Protein AF-A0A327K4L9-F1 (afdb_monomer)

Foldseek 3Di:
DVVVVVVVVVVVVVVVCVVLDQDPVLVVQLVVLVVQLVVLVVVLQVQFDKDKDADDPVQAPQKDKQNHGDHGIDIDGCSAWIWIGRHPPDIDIDHTDDDPSVVSNVVSVVSNQVSCVVSVVPVVSVVPD

Organism: NCBI:txid29409

Sequence (129 aa):
ARARDLRENIARIRQLITTQAVPADAVKAIETAMQALDAARGRAEAKAPRVRVSLGPAGAGRVTCAGEPVEGTRDLAALTPLAIAVGDLATIEITPAASEDAGAIEAAREKLAEALRKAGVGSLAEAHE

pLDDT: mean 79.54, std 12.78, range [39.09, 94.06]

Secondary structure (DSSP, 8-state):
-HHHHHHHHHHHHHHHHHHHS--HHHHHHHHHHHHHHHHHHHHHHHHSPEEEE---GGGTTTEEETTEEP-S-EEEE-SS-EEEEETTTEEEEE-PPP-HHHHHHHHHHHHHHHHHHHTT-HHHHGGG-

Nearest PDB structures (foldseek):
  6w2d-assembly1_v  TM=2.623E-01  e=8.784E+00  Human herpesvirus 4 strain B95-8
  7uy5-assembly1_E  TM=2.333E-01  e=9.347E+00  Tetrahymena thermophila

Radius of gyration: 24.33 Å; Cα contacts (8 Å, |Δi|>4): 136; chains: 1; bounding box: 70×24×51 Å

Structure (mmCIF, N/CA/C/O backbone):
data_AF-A0A327K4L9-F1
#
_entry.id   AF-A0A327K4L9-F1
#
loop_
_atom_site.group_PDB
_atom_site.id
_atom_site.type_symbol
_atom_site.label_atom_id
_atom_site.label_alt_id
_atom_site.label_comp_id
_atom_site.label_asym_id
_atom_site.label_entity_id
_atom_site.label_seq_id
_atom_site.pdbx_PDB_ins_code
_atom_site.Cartn_x
_atom_site.Cartn_y
_atom_site.Cartn_z
_atom_site.occupancy
_atom_site.B_iso_or_equiv
_atom_site.auth_seq_id
_atom_site.auth_comp_id
_atom_site.auth_asym_id
_atom_site.auth_atom_id
_atom_site.pdbx_PDB_model_num
ATOM 1 N N . ALA A 1 1 ? -55.178 7.726 19.755 1.00 61.69 1 ALA A N 1
ATOM 2 C CA . ALA A 1 1 ? -54.426 6.851 18.831 1.00 61.69 1 ALA A CA 1
ATOM 3 C C . ALA A 1 1 ? -53.161 7.550 18.318 1.00 61.69 1 ALA A C 1
ATOM 5 O O . ALA A 1 1 ? -52.117 7.329 18.911 1.00 61.69 1 ALA A O 1
ATOM 6 N N . ARG A 1 2 ? -53.256 8.523 17.393 1.00 61.47 2 ARG A N 1
ATOM 7 C CA . ARG A 1 2 ? -52.104 9.208 16.748 1.00 61.47 2 ARG A CA 1
ATOM 8 C C . ARG A 1 2 ? -50.965 9.703 17.657 1.00 61.47 2 ARG A C 1
ATOM 10 O O . ARG A 1 2 ? -49.805 9.578 17.290 1.00 61.47 2 ARG A O 1
ATOM 17 N N . ALA A 1 3 ? -51.262 10.263 18.832 1.00 62.06 3 ALA A N 1
ATOM 18 C CA . ALA A 1 3 ? -50.227 10.775 19.744 1.00 62.06 3 ALA A CA 1
ATOM 19 C C . ALA A 1 3 ? -49.376 9.668 20.402 1.00 62.06 3 ALA A C 1
ATOM 21 O O . ALA A 1 3 ? -48.251 9.925 20.824 1.00 62.06 3 ALA A O 1
ATOM 22 N N . ARG A 1 4 ? -49.910 8.444 20.502 1.00 74.12 4 ARG A N 1
ATOM 23 C CA . ARG A 1 4 ? -49.188 7.271 21.011 1.00 74.12 4 ARG A CA 1
ATOM 24 C C . ARG A 1 4 ? -48.293 6.687 19.916 1.00 74.12 4 ARG A C 1
ATOM 26 O O . ARG A 1 4 ? -47.110 6.493 20.166 1.00 74.12 4 ARG A O 1
ATOM 33 N N . ASP A 1 5 ? -48.822 6.581 18.698 1.00 72.31 5 ASP A N 1
ATOM 34 C CA . ASP A 1 5 ? -48.082 6.112 17.517 1.00 72.31 5 ASP A CA 1
ATOM 35 C C . ASP A 1 5 ? -46.892 7.027 17.182 1.00 72.31 5 ASP A C 1
ATOM 37 O O . ASP A 1 5 ? -45.794 6.564 16.884 1.00 72.31 5 ASP A O 1
ATOM 41 N N . LEU A 1 6 ? -47.066 8.349 17.305 1.00 69.12 6 LEU A N 1
ATOM 42 C CA . LEU A 1 6 ? -45.980 9.322 17.130 1.00 69.12 6 LEU A CA 1
ATOM 43 C C . LEU A 1 6 ? -44.858 9.145 18.162 1.00 69.12 6 LEU A C 1
ATOM 45 O O . LEU A 1 6 ? -43.686 9.260 17.813 1.00 69.12 6 LEU A O 1
ATOM 49 N N . ARG A 1 7 ? -45.192 8.844 19.423 1.00 75.25 7 ARG A N 1
ATOM 50 C CA . ARG A 1 7 ? -44.188 8.604 20.472 1.00 75.25 7 ARG A CA 1
ATOM 51 C C . ARG A 1 7 ? -43.426 7.301 20.243 1.00 75.25 7 ARG A C 1
ATOM 53 O O . ARG A 1 7 ? -42.211 7.293 20.421 1.00 75.25 7 ARG A O 1
ATOM 60 N N . GLU A 1 8 ? -44.104 6.240 19.810 1.00 80.94 8 GLU A N 1
ATOM 61 C CA . GLU A 1 8 ? -43.448 4.979 19.438 1.00 80.94 8 GLU A CA 1
ATOM 62 C C . GLU A 1 8 ? -42.530 5.143 18.225 1.00 80.94 8 GLU A C 1
ATOM 64 O O . GLU A 1 8 ? -41.403 4.651 18.242 1.00 80.94 8 GLU A O 1
ATOM 69 N N . ASN A 1 9 ? -42.953 5.898 17.209 1.00 72.12 9 ASN A N 1
ATOM 70 C CA . ASN A 1 9 ? -42.117 6.177 16.043 1.00 72.12 9 ASN A CA 1
ATOM 71 C C . ASN A 1 9 ? -40.883 7.016 16.402 1.00 72.12 9 ASN A C 1
ATOM 73 O O . ASN A 1 9 ? -39.788 6.710 15.940 1.00 72.12 9 ASN A O 1
ATOM 77 N N . ILE A 1 10 ? -41.016 8.022 17.275 1.00 75.56 10 ILE A N 1
ATOM 78 C CA . ILE A 1 10 ? -39.871 8.808 17.768 1.00 75.56 10 ILE A CA 1
ATOM 79 C C . ILE A 1 10 ? -38.907 7.931 18.577 1.00 75.56 10 ILE A C 1
ATOM 81 O O . ILE A 1 10 ? -37.694 8.051 18.411 1.00 75.56 10 ILE A O 1
ATOM 85 N N . ALA A 1 11 ? -39.419 7.038 19.429 1.00 72.81 11 ALA A N 1
ATOM 86 C CA . ALA A 1 11 ? -38.587 6.100 20.181 1.00 72.81 11 ALA A CA 1
ATOM 87 C C . ALA A 1 11 ? -37.829 5.147 19.243 1.00 72.81 11 ALA A C 1
ATOM 89 O O . ALA A 1 11 ? -36.625 4.955 19.404 1.00 72.81 11 ALA A O 1
ATOM 90 N N . ARG A 1 12 ? -38.505 4.631 18.208 1.00 68.12 12 ARG A N 1
ATOM 91 C CA . ARG A 1 12 ? -37.910 3.749 17.197 1.00 68.12 12 ARG A CA 1
ATOM 92 C C . ARG A 1 12 ? -36.839 4.465 16.369 1.00 68.12 12 ARG A C 1
ATOM 94 O O . ARG A 1 12 ? -35.760 3.917 16.185 1.00 68.12 12 ARG A O 1
ATOM 101 N N . ILE A 1 13 ? -37.092 5.703 15.935 1.00 68.56 13 ILE A N 1
ATOM 102 C CA . ILE A 1 13 ? -36.110 6.533 15.216 1.00 68.56 13 ILE A CA 1
ATOM 103 C C . ILE A 1 13 ? -34.902 6.838 16.104 1.00 68.56 13 ILE A C 1
ATOM 105 O O . ILE A 1 13 ? -33.772 6.700 15.652 1.00 68.56 13 ILE A O 1
ATOM 109 N N . ARG A 1 14 ? -35.108 7.196 17.379 1.00 63.81 14 ARG A N 1
ATOM 110 C CA . ARG A 1 14 ? -33.998 7.402 18.322 1.00 63.81 14 ARG A CA 1
ATOM 111 C C . ARG A 1 14 ? -33.163 6.140 18.485 1.00 63.81 14 ARG A C 1
ATOM 113 O O . ARG A 1 14 ? -31.948 6.226 18.407 1.00 63.81 14 ARG A O 1
ATOM 120 N N . GLN A 1 15 ? -33.800 4.982 18.633 1.00 63.75 15 GLN A N 1
ATOM 121 C CA . GLN A 1 15 ? -33.104 3.706 18.766 1.00 63.75 15 GLN A CA 1
ATOM 122 C C . GLN A 1 15 ? -32.325 3.323 17.498 1.00 63.75 15 GLN A C 1
ATOM 124 O O . GLN A 1 15 ? -31.211 2.814 17.609 1.00 63.75 15 GLN A O 1
ATOM 129 N N . LEU A 1 16 ? -32.857 3.629 16.310 1.00 58.22 16 LEU A N 1
ATOM 130 C CA . LEU A 1 16 ? -32.155 3.474 15.029 1.00 58.22 16 LEU A CA 1
ATOM 131 C C . LEU A 1 16 ? -30.950 4.419 14.912 1.00 58.22 16 LEU A C 1
ATOM 133 O O . LEU A 1 16 ? -29.874 3.991 14.513 1.00 58.22 16 LEU A O 1
ATOM 137 N N . ILE A 1 17 ? -31.088 5.680 15.329 1.00 59.97 17 ILE A N 1
ATOM 138 C CA . ILE A 1 17 ? -29.975 6.642 15.350 1.00 59.97 17 ILE A CA 1
ATOM 139 C C . ILE A 1 17 ? -28.889 6.185 16.329 1.00 59.97 17 ILE A C 1
ATOM 141 O O . ILE A 1 17 ? -27.714 6.225 15.992 1.00 59.97 17 ILE A O 1
ATOM 145 N N . THR A 1 18 ? -29.253 5.702 17.520 1.00 60.56 18 THR A N 1
ATOM 146 C CA . THR A 1 18 ? -28.283 5.192 18.505 1.00 60.56 18 THR A CA 1
ATOM 147 C C . THR A 1 18 ? -27.575 3.921 18.030 1.00 60.56 18 THR A C 1
ATOM 149 O O . THR A 1 18 ? -26.428 3.703 18.398 1.00 60.56 18 THR A O 1
ATOM 152 N N . THR A 1 19 ? -28.229 3.089 17.213 1.00 60.88 19 THR A N 1
ATOM 153 C CA . THR A 1 19 ? -27.617 1.875 16.641 1.00 60.88 19 THR A CA 1
ATOM 154 C C . THR A 1 19 ? -26.784 2.146 15.388 1.00 60.88 19 THR A C 1
ATOM 156 O O . THR A 1 19 ? -25.885 1.364 15.099 1.00 60.88 19 THR A O 1
ATOM 159 N N . GLN A 1 20 ? -27.038 3.242 14.665 1.00 60.31 20 GLN A N 1
ATOM 160 C CA . GLN A 1 20 ? -26.253 3.654 13.492 1.00 60.31 20 GLN A CA 1
ATOM 161 C C . GLN A 1 20 ? -25.139 4.660 13.810 1.00 60.31 20 GLN A C 1
ATOM 163 O O . GLN A 1 20 ? -24.209 4.811 13.020 1.00 60.31 20 GLN A O 1
ATOM 168 N N . 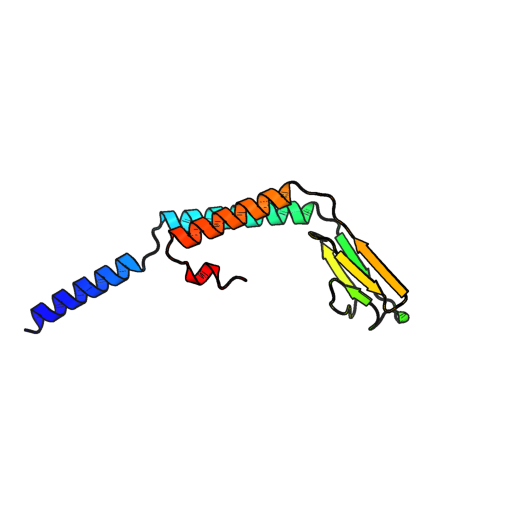ALA A 1 21 ? -25.216 5.369 14.938 1.00 66.12 21 ALA A N 1
ATOM 169 C CA . ALA A 1 21 ? -24.183 6.308 15.344 1.00 66.12 21 ALA A CA 1
ATOM 170 C C . ALA A 1 21 ? -22.917 5.543 15.746 1.00 66.12 21 ALA A C 1
ATOM 172 O O . ALA A 1 21 ? -22.863 4.921 16.808 1.00 66.12 21 ALA A O 1
ATOM 173 N N . VAL A 1 22 ? -21.886 5.613 14.902 1.00 65.19 22 VAL A N 1
ATOM 174 C CA . VAL A 1 22 ? -20.549 5.129 15.253 1.00 65.19 22 VAL A CA 1
ATOM 175 C C . VAL A 1 22 ? -20.058 5.932 16.468 1.00 65.19 22 VAL A C 1
ATOM 177 O O . VAL A 1 22 ? -20.039 7.165 16.407 1.00 65.19 22 VAL A O 1
ATOM 180 N N . PRO A 1 23 ? -19.677 5.281 17.583 1.00 74.88 23 PRO A N 1
ATOM 181 C CA . PRO A 1 23 ? -19.177 5.981 18.761 1.00 74.88 23 PRO A CA 1
ATOM 182 C C . PRO A 1 23 ? -17.961 6.855 18.425 1.00 74.88 23 PRO A C 1
ATOM 184 O O . PRO A 1 23 ? -17.093 6.435 17.661 1.00 74.88 23 PRO A O 1
ATOM 187 N N . ALA A 1 24 ? -17.850 8.040 19.032 1.00 76.12 24 ALA A N 1
ATOM 188 C CA . ALA A 1 24 ? -16.729 8.957 18.785 1.00 76.12 24 ALA A CA 1
ATOM 189 C C . ALA A 1 24 ? -15.356 8.303 19.050 1.00 76.12 24 ALA A C 1
ATOM 191 O O . ALA A 1 24 ? -14.406 8.516 18.299 1.00 76.12 24 ALA A O 1
ATOM 192 N N . ASP A 1 25 ? -15.273 7.437 20.063 1.00 77.81 25 ASP A N 1
ATOM 193 C CA . ASP A 1 25 ? -14.061 6.671 20.370 1.00 77.81 25 ASP A CA 1
ATOM 194 C C . ASP A 1 25 ? -13.704 5.667 19.264 1.00 77.81 25 ASP A C 1
ATOM 196 O O . ASP A 1 25 ? -12.526 5.430 18.997 1.00 77.81 25 ASP A O 1
ATOM 200 N N . ALA A 1 26 ? -14.708 5.108 18.581 1.00 75.25 26 ALA A N 1
ATOM 201 C CA . ALA A 1 26 ? -14.504 4.200 17.459 1.00 75.25 26 ALA A CA 1
ATOM 202 C C . ALA A 1 26 ? -14.009 4.951 16.214 1.00 75.25 26 ALA A C 1
ATOM 204 O O . ALA A 1 26 ? -13.075 4.488 15.563 1.00 75.25 26 ALA A O 1
ATOM 205 N N . VAL A 1 27 ? -14.553 6.143 15.933 1.00 76.81 27 VAL A N 1
ATOM 206 C CA . VAL A 1 27 ? -14.046 7.025 14.863 1.00 76.81 27 VAL A CA 1
ATOM 207 C C . VAL A 1 27 ? -12.582 7.385 15.116 1.00 76.81 27 VAL A C 1
ATOM 209 O O . VAL A 1 27 ? -11.735 7.176 14.252 1.00 76.81 27 VAL A O 1
ATOM 212 N N . LYS A 1 28 ? -12.253 7.823 16.336 1.00 81.19 28 LYS A N 1
ATOM 213 C CA . LYS A 1 28 ? -10.878 8.173 16.717 1.00 81.19 28 LYS A CA 1
ATOM 214 C C . LYS A 1 28 ? -9.915 6.987 16.597 1.00 81.19 28 LYS A C 1
ATOM 216 O O . LYS A 1 28 ? -8.765 7.160 16.189 1.00 81.19 28 LYS A O 1
ATOM 221 N N . ALA A 1 29 ? -10.363 5.781 16.951 1.00 80.12 29 ALA A N 1
ATOM 222 C CA . ALA A 1 29 ? -9.569 4.563 16.805 1.00 80.12 29 ALA A CA 1
ATOM 223 C C . ALA A 1 29 ? -9.292 4.227 15.330 1.00 80.12 29 ALA A C 1
ATOM 225 O O . ALA A 1 29 ? -8.158 3.886 14.994 1.00 80.12 29 ALA A O 1
ATOM 226 N N . ILE A 1 30 ? -10.294 4.374 14.454 1.00 79.75 30 ILE A N 1
ATOM 227 C CA . ILE A 1 30 ? -10.149 4.191 13.003 1.00 79.75 30 ILE A CA 1
ATOM 228 C C . ILE A 1 30 ? -9.157 5.211 12.435 1.00 79.75 30 ILE A C 1
ATOM 230 O O . ILE A 1 30 ? -8.197 4.815 11.780 1.00 79.75 30 ILE A O 1
ATOM 234 N N . GLU A 1 31 ? -9.325 6.500 12.737 1.00 83.94 31 GLU A N 1
ATOM 235 C CA . GLU A 1 31 ? -8.422 7.562 12.268 1.00 83.94 31 GLU A CA 1
ATOM 236 C C . GLU A 1 31 ? -6.976 7.321 12.715 1.00 83.94 31 GLU A C 1
ATOM 238 O O . GLU A 1 31 ? -6.044 7.427 11.918 1.00 83.94 31 GLU A O 1
ATOM 243 N N . THR A 1 32 ? -6.781 6.932 13.977 1.00 85.88 32 THR A N 1
ATOM 244 C CA . THR A 1 32 ? -5.449 6.616 14.514 1.00 85.88 32 THR A CA 1
ATOM 245 C C . THR A 1 32 ? -4.828 5.417 13.790 1.00 85.88 32 THR A C 1
ATOM 247 O O . THR A 1 32 ? -3.640 5.435 13.466 1.00 85.88 32 THR A O 1
ATOM 250 N N . ALA A 1 33 ? -5.618 4.374 13.511 1.00 81.50 33 ALA A N 1
ATOM 251 C CA . ALA A 1 33 ? -5.151 3.201 12.779 1.00 81.50 33 ALA A CA 1
ATOM 252 C C . ALA A 1 33 ? -4.811 3.532 11.314 1.00 81.50 33 ALA A C 1
ATOM 254 O O . ALA A 1 33 ? -3.787 3.067 10.814 1.00 81.50 33 ALA A O 1
ATOM 255 N N . MET A 1 34 ? -5.604 4.385 10.656 1.00 83.56 34 MET A N 1
ATOM 256 C CA . MET A 1 34 ? -5.315 4.884 9.306 1.00 83.56 34 MET A CA 1
ATOM 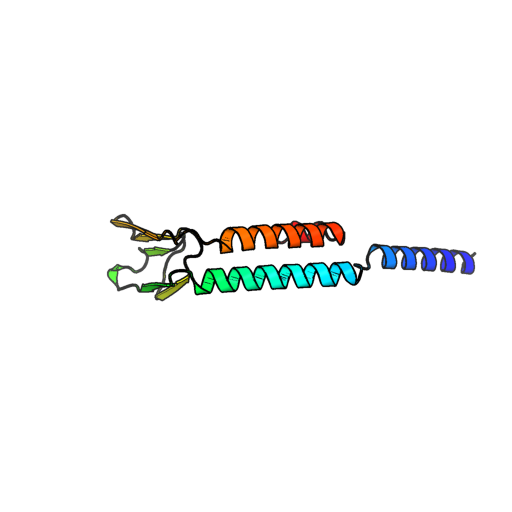257 C C . MET A 1 34 ? -4.014 5.688 9.272 1.00 83.56 34 MET A C 1
ATOM 259 O O . MET A 1 34 ? -3.135 5.390 8.470 1.00 83.56 34 MET A O 1
ATOM 263 N N . GLN A 1 35 ? -3.830 6.633 10.198 1.00 87.19 35 GLN A N 1
ATOM 264 C CA . GLN A 1 35 ? -2.594 7.419 10.287 1.00 87.19 35 GLN A CA 1
ATOM 265 C C . GLN A 1 35 ? -1.362 6.535 10.519 1.00 87.19 35 GLN A C 1
ATOM 267 O O . GLN A 1 35 ? -0.304 6.769 9.933 1.00 87.19 35 GLN A O 1
ATOM 272 N N . ALA A 1 36 ? -1.486 5.501 11.356 1.00 85.81 36 ALA A N 1
ATOM 273 C CA . ALA A 1 36 ? -0.407 4.547 11.587 1.00 85.81 36 ALA A CA 1
ATOM 274 C C . ALA A 1 36 ? -0.073 3.736 10.323 1.00 85.81 36 ALA A C 1
ATOM 276 O O . ALA A 1 36 ? 1.109 3.532 10.027 1.00 85.81 36 ALA A O 1
ATOM 277 N N . LEU A 1 37 ? -1.094 3.307 9.572 1.00 83.38 37 LEU A N 1
ATOM 278 C CA . LEU A 1 37 ? -0.933 2.603 8.301 1.00 83.38 37 LEU A CA 1
ATOM 279 C C . LEU A 1 37 ? -0.251 3.491 7.253 1.00 83.38 37 LEU A C 1
ATOM 281 O O . LEU A 1 37 ? 0.712 3.056 6.622 1.00 83.38 37 LEU A O 1
ATOM 285 N N . ASP A 1 38 ? -0.691 4.739 7.115 1.00 84.62 38 ASP A N 1
ATOM 286 C CA . ASP A 1 38 ? -0.115 5.702 6.175 1.00 84.62 38 ASP A CA 1
ATOM 287 C C . ASP A 1 38 ? 1.338 6.024 6.523 1.00 84.62 38 ASP A C 1
ATOM 289 O O . ASP A 1 38 ? 2.210 6.010 5.654 1.00 84.62 38 ASP A O 1
ATOM 293 N N . ALA A 1 39 ? 1.640 6.225 7.808 1.00 86.62 39 ALA A N 1
ATOM 294 C CA . ALA A 1 39 ? 3.006 6.449 8.261 1.00 86.62 39 ALA A CA 1
ATOM 295 C C . ALA A 1 39 ? 3.911 5.237 7.982 1.00 86.62 39 ALA A C 1
ATOM 297 O O . ALA A 1 39 ? 5.066 5.409 7.589 1.00 86.62 39 ALA A O 1
ATOM 298 N N . ALA A 1 40 ? 3.413 4.011 8.182 1.00 86.25 40 ALA A N 1
ATOM 299 C CA . ALA A 1 40 ? 4.165 2.793 7.884 1.00 86.25 40 ALA A CA 1
ATOM 300 C C . ALA A 1 40 ? 4.410 2.627 6.376 1.00 86.25 40 ALA A C 1
ATOM 302 O O . ALA A 1 40 ? 5.540 2.353 5.968 1.00 86.25 40 ALA A O 1
ATOM 303 N N . ARG A 1 41 ? 3.394 2.891 5.546 1.00 86.06 41 ARG A N 1
ATOM 304 C CA . ARG A 1 41 ? 3.517 2.899 4.081 1.00 86.06 41 ARG A CA 1
ATOM 305 C C . ARG A 1 41 ? 4.513 3.948 3.597 1.00 86.06 41 ARG A C 1
ATOM 307 O O . ARG A 1 41 ? 5.390 3.617 2.808 1.00 86.06 41 ARG A O 1
ATOM 314 N N . GLY A 1 42 ? 4.443 5.172 4.119 1.00 85.06 42 GLY A N 1
ATOM 315 C CA . GLY A 1 42 ? 5.364 6.247 3.752 1.00 85.06 42 GLY A CA 1
ATOM 316 C C . GLY A 1 42 ? 6.822 5.918 4.082 1.00 85.06 42 GLY A C 1
ATOM 317 O O . GLY A 1 42 ? 7.711 6.161 3.268 1.00 85.06 42 GLY A O 1
ATOM 318 N N . ARG A 1 43 ? 7.089 5.297 5.241 1.00 86.81 43 ARG A N 1
ATOM 319 C CA . ARG A 1 43 ? 8.443 4.824 5.583 1.00 86.81 43 ARG A CA 1
ATOM 320 C C . ARG A 1 43 ? 8.916 3.701 4.667 1.00 86.81 43 ARG A C 1
ATOM 322 O O . ARG A 1 43 ? 10.066 3.738 4.232 1.00 86.81 43 ARG A O 1
ATOM 329 N N . ALA A 1 44 ? 8.048 2.735 4.367 1.00 85.69 44 ALA A N 1
ATOM 330 C CA . ALA A 1 44 ? 8.375 1.655 3.444 1.00 85.69 44 ALA A CA 1
ATOM 331 C C . ALA A 1 44 ? 8.700 2.205 2.046 1.00 85.69 44 ALA A C 1
ATOM 333 O O . ALA A 1 44 ? 9.708 1.824 1.458 1.00 85.69 44 ALA A O 1
ATOM 334 N N . GLU A 1 45 ? 7.917 3.165 1.549 1.00 85.31 45 GLU A N 1
ATOM 335 C CA . GLU A 1 45 ? 8.135 3.779 0.236 1.00 85.31 45 GLU A CA 1
ATOM 336 C C . GLU A 1 45 ? 9.408 4.629 0.183 1.00 85.31 45 GLU A C 1
ATOM 338 O O . GLU A 1 45 ? 10.119 4.614 -0.821 1.00 85.31 45 GLU A O 1
ATOM 343 N N . ALA A 1 46 ? 9.743 5.333 1.266 1.00 85.88 46 ALA A N 1
ATOM 344 C CA . ALA A 1 46 ? 10.977 6.110 1.353 1.00 85.88 46 ALA A CA 1
ATOM 345 C C . ALA A 1 46 ? 12.242 5.232 1.320 1.00 85.88 46 ALA A C 1
ATOM 347 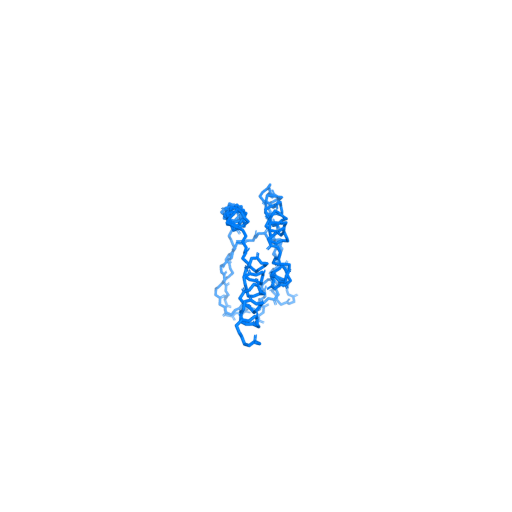O O . ALA A 1 46 ? 13.284 5.678 0.842 1.00 85.88 46 ALA A O 1
ATOM 348 N N . LYS A 1 47 ? 12.159 3.996 1.826 1.00 86.56 47 LYS A N 1
ATOM 349 C CA . LYS A 1 47 ? 13.270 3.030 1.840 1.00 86.56 47 LYS A CA 1
ATOM 350 C C . LYS A 1 47 ? 13.302 2.127 0.606 1.00 86.56 47 LYS A C 1
ATOM 352 O O . LYS A 1 47 ? 14.316 1.475 0.361 1.00 86.56 47 LYS A O 1
ATOM 357 N N . ALA A 1 48 ? 12.205 2.052 -0.143 1.00 87.19 48 ALA A N 1
ATOM 358 C CA . ALA A 1 48 ? 12.098 1.178 -1.298 1.00 87.19 48 ALA A CA 1
ATOM 359 C C . ALA A 1 48 ? 12.979 1.663 -2.461 1.00 87.19 48 ALA A C 1
ATOM 361 O O . ALA A 1 48 ? 13.082 2.870 -2.711 1.00 87.19 48 ALA A O 1
ATOM 362 N N . PRO A 1 49 ? 13.592 0.738 -3.220 1.00 88.00 49 PRO A N 1
ATOM 363 C CA . PRO A 1 49 ? 14.345 1.105 -4.405 1.00 88.00 49 PRO A CA 1
ATOM 364 C C . PRO A 1 49 ? 13.413 1.741 -5.441 1.00 88.00 49 PRO A C 1
ATOM 366 O O . PRO A 1 49 ? 12.339 1.218 -5.759 1.00 88.00 49 PRO A O 1
ATOM 369 N N . ARG A 1 50 ? 13.844 2.886 -5.975 1.00 91.00 50 ARG A N 1
ATOM 370 C CA . ARG A 1 50 ? 13.161 3.573 -7.072 1.00 91.00 50 ARG A CA 1
ATOM 371 C C . ARG A 1 50 ? 13.616 2.971 -8.393 1.00 91.00 50 ARG A C 1
ATOM 373 O O . ARG A 1 50 ? 14.809 2.919 -8.682 1.00 91.00 50 ARG A O 1
ATOM 380 N N . VAL A 1 51 ? 12.650 2.532 -9.187 1.00 91.00 51 VAL A N 1
ATOM 381 C CA . VAL A 1 51 ? 12.867 1.891 -10.479 1.00 91.00 51 VAL A CA 1
ATOM 382 C C . VAL A 1 51 ? 12.280 2.787 -11.556 1.00 91.00 51 VAL A C 1
ATOM 384 O O . VAL A 1 51 ? 11.097 3.125 -11.515 1.00 91.00 51 VAL A O 1
ATOM 387 N N . ARG A 1 52 ? 13.125 3.156 -12.518 1.00 92.12 52 ARG A N 1
ATOM 388 C CA . ARG A 1 52 ? 12.735 3.873 -13.729 1.00 92.12 52 ARG A CA 1
ATOM 389 C C . ARG A 1 52 ? 12.876 2.944 -14.920 1.00 92.12 52 ARG A C 1
ATOM 391 O O . ARG A 1 52 ? 13.963 2.429 -15.174 1.00 92.12 52 ARG A O 1
ATOM 398 N N . VAL A 1 53 ? 11.797 2.782 -15.670 1.00 91.12 53 VAL A N 1
ATOM 399 C CA . VAL A 1 53 ? 11.791 2.077 -16.951 1.00 91.12 53 VAL A CA 1
ATOM 400 C C . VAL A 1 53 ? 11.589 3.109 -18.048 1.00 91.12 53 VAL A C 1
ATOM 402 O O . VAL A 1 53 ? 10.565 3.786 -18.086 1.00 91.12 53 VAL A O 1
ATOM 405 N N . SER A 1 54 ? 12.575 3.236 -18.931 1.00 90.56 54 SER A N 1
ATOM 406 C CA . SER A 1 54 ? 12.514 4.105 -20.106 1.00 90.56 54 SER A CA 1
ATOM 407 C C . SER A 1 54 ? 12.623 3.259 -21.362 1.00 90.56 54 SER A C 1
ATOM 409 O O . SER A 1 54 ? 13.555 2.466 -21.503 1.00 90.56 54 SER A O 1
ATOM 411 N N . LEU A 1 55 ? 11.672 3.433 -22.276 1.00 89.88 55 LEU A N 1
ATOM 412 C CA . LEU A 1 55 ? 11.649 2.683 -23.523 1.00 89.88 55 LEU A CA 1
ATOM 413 C C . LEU A 1 55 ? 12.360 3.438 -24.639 1.00 89.88 55 LEU A C 1
ATOM 415 O O . LEU A 1 55 ? 12.064 4.597 -24.921 1.00 89.88 55 LEU A O 1
ATOM 419 N N . GLY A 1 56 ? 13.278 2.741 -25.304 1.00 86.69 56 GLY A N 1
ATOM 420 C CA . GLY A 1 56 ? 13.724 3.115 -26.640 1.00 86.69 56 GLY A CA 1
ATOM 421 C C . GLY A 1 56 ? 12.741 2.622 -27.713 1.00 86.69 56 GLY A C 1
ATOM 422 O O . GLY A 1 56 ? 11.873 1.796 -27.418 1.00 86.69 56 GLY A O 1
ATOM 423 N N . PRO A 1 57 ? 12.908 3.040 -28.980 1.00 83.06 57 PRO A N 1
ATOM 424 C CA . PRO A 1 57 ? 11.984 2.702 -30.070 1.00 83.06 57 PRO A CA 1
ATOM 425 C C . PRO A 1 57 ? 11.745 1.195 -30.256 1.00 83.06 57 PRO A C 1
ATOM 427 O O . PRO A 1 57 ? 10.630 0.773 -30.534 1.00 83.06 57 PRO A O 1
ATOM 430 N N . ALA A 1 58 ? 12.775 0.369 -30.050 1.00 83.12 58 ALA A N 1
ATOM 431 C CA . ALA A 1 58 ? 12.683 -1.089 -30.173 1.00 83.12 58 ALA A CA 1
ATOM 432 C C . ALA A 1 58 ? 11.966 -1.783 -28.994 1.00 83.12 58 ALA A C 1
ATOM 434 O O . ALA A 1 58 ? 11.645 -2.968 -29.085 1.00 83.12 58 ALA A O 1
ATOM 435 N N . GLY A 1 59 ? 11.753 -1.074 -27.879 1.00 79.44 59 GLY A N 1
ATOM 436 C CA . GLY A 1 59 ? 11.099 -1.595 -26.675 1.00 79.44 59 GLY A CA 1
ATOM 437 C C . GLY A 1 59 ? 9.587 -1.360 -26.632 1.00 79.44 59 GLY A C 1
ATOM 438 O O . GLY A 1 59 ? 8.911 -1.946 -25.785 1.00 79.44 59 GLY A O 1
ATOM 439 N N . ALA A 1 60 ? 9.046 -0.529 -27.530 1.00 83.62 60 ALA A N 1
ATOM 440 C CA . ALA A 1 60 ? 7.620 -0.221 -27.584 1.00 83.62 60 ALA A CA 1
ATOM 441 C C . ALA A 1 60 ? 6.785 -1.498 -27.784 1.00 83.62 60 ALA A C 1
ATOM 443 O O . ALA A 1 60 ? 7.064 -2.303 -28.672 1.00 83.62 60 ALA A O 1
ATOM 444 N N . GLY A 1 61 ? 5.783 -1.704 -26.924 1.00 84.12 61 GLY A N 1
ATOM 445 C CA . GLY A 1 61 ? 4.903 -2.879 -26.959 1.00 84.12 61 GLY A CA 1
ATOM 446 C C . GLY A 1 61 ? 5.552 -4.201 -26.529 1.00 84.12 61 GLY A C 1
ATOM 447 O O . GLY A 1 61 ? 4.889 -5.233 -26.558 1.00 84.12 61 GLY A O 1
ATOM 448 N N . ARG A 1 62 ? 6.831 -4.195 -26.126 1.00 89.75 62 ARG A N 1
ATOM 449 C CA . ARG A 1 62 ? 7.551 -5.403 -25.687 1.00 89.75 62 ARG A CA 1
ATOM 450 C C . ARG A 1 62 ? 7.820 -5.435 -24.193 1.00 89.75 62 ARG A C 1
ATOM 452 O O . ARG A 1 62 ? 8.065 -6.510 -23.662 1.00 89.75 62 ARG A O 1
ATOM 459 N N . VAL A 1 63 ? 7.814 -4.291 -23.519 1.00 92.50 63 VAL A N 1
ATOM 460 C CA . VAL A 1 63 ? 8.131 -4.231 -22.091 1.00 92.50 63 VAL A CA 1
ATOM 461 C C . VAL A 1 63 ? 6.854 -4.196 -21.269 1.00 92.50 63 VAL A C 1
ATOM 463 O O . VAL A 1 63 ? 6.006 -3.327 -21.474 1.00 92.50 63 VAL A O 1
ATOM 466 N N . THR A 1 64 ? 6.743 -5.112 -20.313 1.00 92.81 64 THR A N 1
ATOM 467 C CA . THR A 1 64 ? 5.720 -5.068 -19.269 1.00 92.81 64 THR A CA 1
ATOM 468 C C . THR A 1 64 ? 6.377 -4.887 -17.908 1.00 92.81 64 THR A C 1
ATOM 470 O O . THR A 1 64 ? 7.477 -5.373 -17.654 1.00 92.81 64 THR A O 1
ATOM 473 N N . CYS A 1 65 ? 5.715 -4.153 -17.024 1.00 91.94 65 CYS A N 1
ATOM 474 C CA . CYS A 1 65 ? 6.149 -3.903 -15.659 1.00 91.94 65 CYS A CA 1
ATOM 475 C C . CYS A 1 65 ? 4.985 -4.239 -14.730 1.00 91.94 65 CYS A C 1
ATOM 477 O O . CYS A 1 65 ? 3.896 -3.697 -14.905 1.00 91.94 65 CYS A O 1
ATOM 479 N N . ALA A 1 66 ? 5.197 -5.164 -13.790 1.00 88.00 66 ALA A N 1
ATOM 480 C CA . ALA A 1 66 ? 4.129 -5.723 -12.954 1.00 88.00 66 ALA A CA 1
ATOM 481 C C . ALA A 1 66 ? 2.941 -6.289 -13.768 1.00 88.00 66 ALA A C 1
ATOM 483 O O . ALA A 1 66 ? 1.792 -6.203 -13.350 1.00 88.00 66 ALA A O 1
ATOM 484 N N . GLY A 1 67 ? 3.215 -6.849 -14.953 1.00 86.69 67 GLY A N 1
ATOM 485 C CA . GLY A 1 67 ? 2.194 -7.407 -15.850 1.00 86.69 67 GLY A CA 1
ATOM 486 C C . GLY A 1 67 ? 1.492 -6.386 -16.753 1.00 86.69 67 GLY A C 1
ATOM 487 O O . GLY A 1 67 ? 0.794 -6.786 -17.680 1.00 86.69 67 GLY A O 1
ATOM 488 N N . GLU A 1 68 ? 1.721 -5.088 -16.558 1.00 90.44 68 GLU A N 1
ATOM 489 C CA . GLU A 1 68 ? 1.126 -4.036 -17.382 1.00 90.44 68 GLU A CA 1
ATOM 490 C C . GLU A 1 68 ? 2.093 -3.564 -18.475 1.00 90.44 68 GLU A C 1
ATOM 492 O O . GLU A 1 68 ? 3.284 -3.384 -18.197 1.00 90.44 68 GLU A O 1
ATOM 497 N N . PRO A 1 69 ? 1.620 -3.318 -19.710 1.00 91.00 69 PRO A N 1
ATOM 498 C CA . PRO A 1 69 ? 2.460 -2.774 -20.767 1.00 91.00 69 PRO A CA 1
ATOM 499 C C . PRO A 1 69 ? 2.985 -1.388 -20.390 1.00 91.00 69 PRO A C 1
ATOM 501 O O . PRO A 1 69 ? 2.280 -0.546 -19.833 1.00 91.00 69 PRO A O 1
ATOM 504 N N . VAL A 1 70 ? 4.254 -1.150 -20.704 1.00 91.19 70 VAL A N 1
ATOM 505 C CA . VAL A 1 70 ? 4.876 0.164 -20.572 1.00 91.19 70 VAL A CA 1
ATOM 506 C C . VAL A 1 70 ? 4.765 0.865 -21.926 1.00 91.19 70 VAL A C 1
ATOM 508 O O . VAL A 1 70 ? 5.249 0.357 -22.933 1.00 91.19 70 VAL A O 1
ATOM 511 N N . GLU A 1 71 ? 4.120 2.030 -21.964 1.00 87.31 71 GLU A N 1
ATOM 512 C CA . GLU A 1 71 ? 3.927 2.807 -23.205 1.00 87.31 71 GLU A CA 1
ATOM 513 C C . GLU A 1 71 ? 4.940 3.957 -23.358 1.00 87.31 71 GLU A C 1
ATOM 515 O O . GLU A 1 71 ? 5.069 4.549 -24.426 1.00 87.31 71 GLU A O 1
ATOM 520 N N . GLY A 1 72 ? 5.701 4.261 -22.304 1.00 86.06 72 GLY A N 1
ATOM 521 C CA . GLY A 1 72 ? 6.654 5.369 -22.269 1.00 86.06 72 GLY A CA 1
ATOM 522 C C . GLY A 1 72 ? 7.622 5.251 -21.095 1.00 86.06 72 GLY A C 1
ATOM 523 O O . GLY A 1 72 ? 8.185 4.186 -20.855 1.00 86.06 72 GLY A O 1
ATOM 524 N N . THR A 1 73 ? 7.828 6.338 -20.352 1.00 88.75 73 THR A N 1
ATOM 525 C CA . THR A 1 73 ? 8.597 6.286 -19.099 1.00 88.75 73 THR A CA 1
ATOM 526 C C . THR A 1 73 ? 7.680 5.916 -17.940 1.00 88.75 73 THR A C 1
ATOM 528 O O . THR A 1 73 ? 6.619 6.517 -17.781 1.00 88.75 73 THR A O 1
ATOM 531 N N . ARG A 1 74 ? 8.110 4.970 -17.103 1.00 89.56 74 ARG A N 1
ATOM 532 C CA . ARG A 1 74 ? 7.415 4.593 -15.868 1.00 89.56 74 ARG A CA 1
ATOM 533 C C . ARG A 1 74 ? 8.371 4.665 -14.682 1.00 89.56 74 ARG A C 1
ATOM 535 O O . ARG A 1 74 ? 9.419 4.025 -14.703 1.00 89.56 74 ARG A O 1
ATOM 542 N N .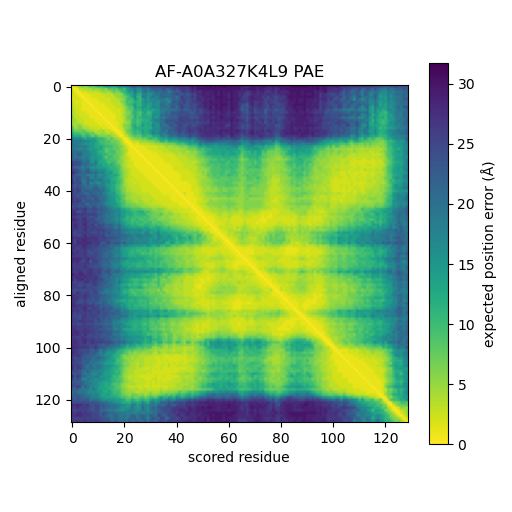 ASP A 1 75 ? 7.973 5.415 -13.659 1.00 90.69 75 ASP A N 1
ATOM 543 C CA . ASP A 1 75 ? 8.686 5.549 -12.387 1.00 90.69 75 ASP A CA 1
ATOM 544 C C . ASP A 1 75 ? 7.855 4.909 -11.272 1.00 90.69 75 ASP A C 1
ATOM 546 O O . ASP A 1 75 ? 6.661 5.180 -11.149 1.00 90.69 75 ASP A O 1
ATOM 550 N N . LEU A 1 76 ? 8.474 4.054 -10.459 1.00 89.88 76 LEU A N 1
ATOM 551 C CA . LEU A 1 76 ? 7.791 3.363 -9.363 1.00 89.88 76 LEU A CA 1
ATOM 552 C C . LEU A 1 76 ? 8.743 3.032 -8.204 1.00 89.88 76 LEU A C 1
ATOM 554 O O . LEU A 1 76 ? 9.963 2.994 -8.366 1.00 89.88 76 LEU A O 1
ATOM 558 N N . ALA A 1 77 ? 8.180 2.797 -7.020 1.00 87.69 77 ALA A N 1
ATOM 559 C CA . ALA A 1 77 ? 8.894 2.227 -5.878 1.00 87.69 77 ALA A CA 1
ATOM 560 C C . ALA A 1 77 ? 8.571 0.734 -5.771 1.00 87.69 77 ALA A C 1
ATOM 562 O O . ALA A 1 77 ? 7.399 0.364 -5.694 1.00 87.69 77 ALA A O 1
ATOM 563 N N . ALA A 1 78 ? 9.589 -0.126 -5.753 1.00 88.06 78 ALA A N 1
ATOM 564 C CA . ALA A 1 78 ? 9.375 -1.563 -5.588 1.00 88.06 78 ALA A CA 1
ATOM 565 C C . ALA A 1 78 ? 9.202 -1.898 -4.096 1.00 88.06 78 ALA A C 1
ATOM 567 O O . ALA A 1 78 ? 10.173 -2.144 -3.387 1.00 88.06 78 ALA A O 1
ATOM 568 N N . LEU A 1 79 ? 7.957 -1.849 -3.612 1.00 84.69 79 LEU A N 1
ATOM 569 C CA . LEU A 1 79 ? 7.578 -2.231 -2.240 1.00 84.69 79 LEU A CA 1
ATOM 570 C C . LEU A 1 79 ? 7.442 -3.749 -2.066 1.00 84.69 79 LEU A C 1
ATOM 572 O O . LEU A 1 79 ? 7.656 -4.284 -0.982 1.00 84.69 79 LEU A O 1
ATOM 576 N N . THR A 1 80 ? 7.087 -4.432 -3.146 1.00 85.69 80 THR A N 1
ATOM 577 C CA . THR A 1 80 ? 7.018 -5.888 -3.271 1.00 85.69 80 THR A CA 1
ATOM 578 C C . THR A 1 80 ? 7.947 -6.325 -4.402 1.00 85.69 80 THR A C 1
ATOM 580 O O . THR A 1 80 ? 8.366 -5.472 -5.193 1.00 85.69 80 THR A O 1
ATOM 583 N N . PRO A 1 81 ? 8.273 -7.627 -4.513 1.00 88.88 81 PRO A N 1
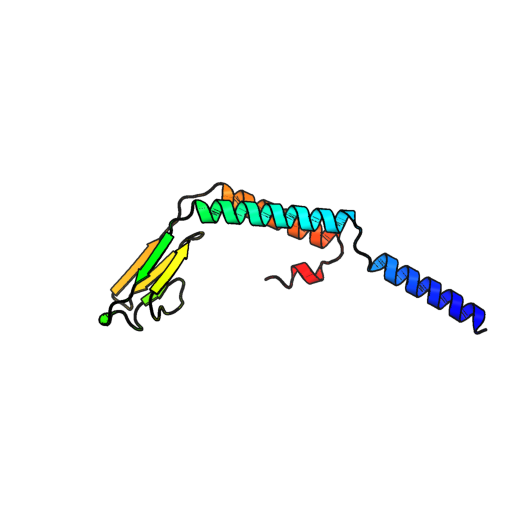ATOM 584 C CA . PRO A 1 81 ? 8.995 -8.134 -5.671 1.00 88.88 81 PRO A CA 1
ATOM 585 C C . PRO A 1 81 ? 8.340 -7.661 -6.971 1.00 88.88 81 PRO A C 1
ATOM 587 O O . PRO A 1 81 ? 7.134 -7.825 -7.168 1.00 88.88 81 PRO A O 1
ATOM 590 N N . LEU A 1 82 ? 9.133 -7.020 -7.825 1.00 91.56 82 LEU A N 1
ATOM 591 C CA . LEU A 1 82 ? 8.694 -6.463 -9.095 1.00 91.56 82 LEU A CA 1
ATOM 592 C C . LEU A 1 82 ? 9.323 -7.255 -10.234 1.00 91.56 82 LEU A C 1
ATOM 594 O O . LEU A 1 82 ? 10.545 -7.366 -10.305 1.00 91.56 82 LEU A O 1
ATOM 598 N N . ALA A 1 83 ? 8.492 -7.721 -11.160 1.00 93.12 83 ALA A N 1
ATOM 599 C CA . ALA A 1 83 ? 8.944 -8.299 -12.416 1.00 93.12 83 ALA A CA 1
ATOM 600 C C . ALA A 1 83 ? 8.779 -7.292 -13.563 1.00 93.12 83 ALA A C 1
ATOM 602 O O . ALA A 1 83 ? 7.712 -6.692 -13.739 1.00 93.12 83 ALA A O 1
ATOM 603 N N . ILE A 1 84 ? 9.835 -7.135 -14.357 1.00 94.06 84 ILE A N 1
ATOM 604 C CA . ILE A 1 84 ? 9.830 -6.412 -15.628 1.00 94.06 84 ILE A CA 1
ATOM 605 C C . ILE A 1 84 ? 10.172 -7.421 -16.718 1.00 94.06 84 ILE A C 1
ATOM 607 O O . ILE A 1 84 ? 11.294 -7.923 -16.763 1.00 94.06 84 ILE A O 1
ATOM 611 N N . ALA A 1 85 ? 9.223 -7.722 -17.598 1.00 93.75 85 ALA A N 1
ATOM 612 C CA . ALA A 1 85 ? 9.459 -8.611 -18.728 1.00 93.75 85 ALA A CA 1
ATOM 613 C C . ALA A 1 85 ? 9.748 -7.798 -19.991 1.00 93.75 85 ALA A C 1
ATOM 615 O O . ALA A 1 85 ? 9.129 -6.764 -20.242 1.00 93.75 85 ALA A O 1
ATOM 616 N N . VAL A 1 86 ? 10.694 -8.274 -20.795 1.00 92.44 86 VAL A N 1
ATOM 617 C CA . VAL A 1 86 ? 11.074 -7.695 -22.086 1.00 92.44 86 VAL A CA 1
ATOM 618 C C . VAL A 1 86 ? 10.786 -8.737 -23.159 1.00 92.44 86 VAL A C 1
ATOM 620 O O . VAL A 1 86 ? 11.668 -9.492 -23.559 1.00 92.44 86 VAL A O 1
ATOM 623 N N . GLY A 1 87 ? 9.535 -8.800 -23.609 1.00 88.06 87 GLY A N 1
ATOM 624 C CA . GLY A 1 87 ? 9.048 -9.783 -24.571 1.00 88.06 87 GLY A CA 1
ATOM 625 C C . GLY A 1 87 ? 9.461 -11.206 -24.194 1.00 88.06 87 GLY A C 1
ATOM 626 O O . GLY A 1 87 ? 9.291 -11.645 -23.063 1.00 88.06 87 GLY A O 1
ATOM 627 N N . ASP A 1 88 ? 10.046 -11.897 -25.159 1.00 87.69 88 ASP A N 1
ATOM 628 C CA . ASP A 1 88 ? 10.648 -13.226 -25.061 1.00 87.69 88 ASP A CA 1
ATOM 629 C C . ASP A 1 88 ? 12.143 -13.206 -24.693 1.00 87.69 88 ASP A C 1
ATOM 631 O O . ASP A 1 88 ? 12.778 -14.255 -24.614 1.00 87.69 88 ASP A O 1
ATOM 635 N N . LEU A 1 89 ? 12.726 -12.023 -24.486 1.00 90.94 89 LEU A N 1
ATOM 636 C CA . LEU A 1 89 ? 14.168 -11.855 -24.326 1.00 90.94 89 LEU A CA 1
ATOM 637 C C . LEU A 1 89 ? 14.630 -12.108 -22.890 1.00 90.94 89 LEU A C 1
ATOM 639 O O . LEU A 1 89 ? 15.607 -12.819 -22.668 1.00 90.94 89 LEU A O 1
ATOM 643 N N . ALA A 1 90 ? 13.982 -11.461 -21.922 1.00 90.06 90 ALA A N 1
ATOM 644 C CA . ALA A 1 90 ? 14.420 -11.485 -20.532 1.00 90.06 90 ALA A CA 1
ATOM 645 C C . ALA A 1 90 ? 13.290 -11.126 -19.566 1.00 90.06 90 ALA A C 1
ATOM 647 O O . ALA A 1 90 ? 12.371 -10.382 -19.908 1.00 90.06 90 ALA A O 1
ATOM 648 N N . THR A 1 91 ? 13.425 -11.598 -18.328 1.00 93.81 91 THR A N 1
ATOM 649 C CA . THR A 1 91 ? 12.681 -11.093 -17.170 1.00 93.81 91 THR A CA 1
ATOM 650 C C . THR A 1 91 ? 13.683 -10.558 -16.157 1.00 93.81 91 THR A C 1
ATOM 652 O O . THR A 1 91 ? 14.668 -11.222 -15.839 1.00 93.81 91 THR A O 1
ATOM 655 N N . ILE A 1 92 ? 13.450 -9.338 -15.689 1.00 93.00 92 ILE A N 1
ATOM 656 C CA . ILE A 1 92 ? 14.238 -8.673 -14.657 1.00 93.00 92 ILE A CA 1
ATOM 657 C C . ILE A 1 92 ? 13.400 -8.676 -13.387 1.00 93.00 92 ILE A C 1
ATOM 659 O O . ILE A 1 92 ? 12.307 -8.109 -13.362 1.00 93.00 92 ILE A O 1
ATOM 663 N N . GLU A 1 93 ? 13.924 -9.293 -12.335 1.00 91.75 93 GLU A N 1
ATOM 664 C CA . GLU A 1 93 ? 13.270 -9.349 -11.032 1.00 91.75 93 GLU A CA 1
ATOM 665 C C . GLU A 1 93 ? 13.982 -8.430 -10.044 1.00 91.75 93 GLU A C 1
ATOM 667 O O . GLU A 1 93 ? 15.191 -8.520 -9.824 1.00 91.75 93 GLU A O 1
ATOM 672 N N . ILE A 1 94 ? 13.214 -7.533 -9.437 1.00 90.56 94 ILE A N 1
ATOM 673 C CA . ILE A 1 94 ? 13.681 -6.605 -8.416 1.00 90.56 94 ILE A CA 1
ATOM 674 C C . ILE A 1 94 ? 13.038 -7.035 -7.109 1.00 90.56 94 ILE A C 1
ATOM 676 O O . ILE A 1 94 ? 11.853 -6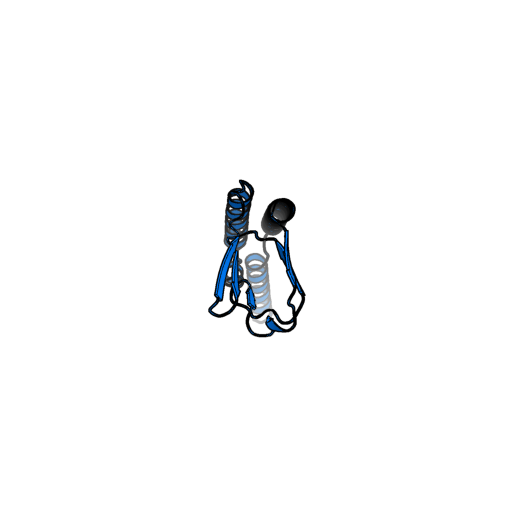.802 -6.878 1.00 90.56 94 ILE A O 1
ATOM 680 N N . THR A 1 95 ? 13.835 -7.669 -6.254 1.00 88.31 95 THR A N 1
ATOM 681 C CA . THR A 1 95 ? 13.409 -8.055 -4.909 1.00 88.31 95 THR A CA 1
ATOM 682 C C . THR A 1 95 ? 13.886 -6.990 -3.926 1.00 88.31 95 THR A C 1
ATOM 684 O O . THR A 1 95 ? 15.095 -6.874 -3.708 1.00 88.31 95 THR A O 1
ATOM 687 N N . PRO A 1 96 ? 12.984 -6.177 -3.351 1.00 83.94 96 PRO A N 1
ATOM 688 C CA . PRO A 1 96 ? 13.377 -5.221 -2.329 1.00 83.94 96 PRO A CA 1
ATOM 689 C C . PRO A 1 96 ? 13.882 -5.952 -1.082 1.00 83.94 96 PRO A C 1
ATOM 691 O O . PRO A 1 96 ? 13.442 -7.061 -0.770 1.00 83.94 96 PRO A O 1
ATOM 694 N N . ALA A 1 97 ? 14.813 -5.326 -0.361 1.00 82.00 97 ALA A N 1
ATOM 695 C CA . ALA A 1 97 ? 15.292 -5.866 0.904 1.00 82.00 97 ALA A CA 1
ATOM 696 C C . ALA A 1 97 ? 14.121 -6.044 1.881 1.00 82.00 97 ALA A C 1
ATOM 698 O O . ALA A 1 97 ? 13.207 -5.215 1.924 1.00 82.00 97 ALA A O 1
ATOM 699 N N . ALA A 1 98 ? 14.169 -7.112 2.682 1.00 74.75 98 ALA A N 1
ATOM 700 C CA . ALA A 1 98 ? 13.195 -7.320 3.742 1.00 74.75 98 ALA A CA 1
ATOM 701 C C . ALA A 1 98 ? 13.174 -6.085 4.655 1.00 74.75 98 ALA A C 1
ATOM 703 O O . ALA A 1 98 ? 14.202 -5.690 5.205 1.00 74.75 98 ALA A O 1
ATOM 704 N N . SER A 1 99 ? 12.004 -5.462 4.779 1.00 72.38 99 SER A N 1
ATOM 705 C CA . SER A 1 99 ? 11.805 -4.292 5.626 1.00 72.38 99 SER A CA 1
ATOM 706 C C . SER A 1 99 ? 10.949 -4.669 6.824 1.00 72.38 99 SER A C 1
ATOM 708 O O . SER A 1 99 ? 9.882 -5.263 6.669 1.00 72.38 99 SER A O 1
ATOM 710 N N . GLU A 1 100 ? 11.374 -4.256 8.016 1.00 75.31 100 GLU A N 1
ATOM 711 C CA . GLU A 1 100 ? 10.558 -4.333 9.234 1.00 75.31 100 GLU A CA 1
ATOM 712 C C . GLU A 1 100 ? 9.236 -3.555 9.085 1.00 75.31 100 GLU A C 1
ATOM 714 O O . GLU A 1 100 ? 8.242 -3.871 9.740 1.00 75.31 100 GLU A O 1
ATOM 719 N N . ASP A 1 101 ? 9.187 -2.575 8.169 1.00 82.69 101 ASP A N 1
ATOM 720 C CA . ASP A 1 101 ? 7.973 -1.815 7.881 1.00 82.69 101 ASP A CA 1
ATOM 721 C C . ASP A 1 101 ? 6.875 -2.685 7.240 1.00 82.69 101 ASP A C 1
ATOM 723 O O . ASP A 1 101 ? 5.704 -2.353 7.384 1.00 82.69 101 ASP A O 1
ATOM 727 N N . ALA A 1 102 ? 7.205 -3.820 6.605 1.00 78.38 102 ALA A N 1
ATOM 728 C CA . ALA A 1 102 ? 6.196 -4.750 6.086 1.00 78.38 102 ALA A CA 1
ATOM 729 C C . ALA A 1 102 ? 5.350 -5.349 7.224 1.00 78.38 102 ALA A C 1
ATOM 731 O O . ALA A 1 102 ? 4.123 -5.327 7.164 1.00 78.38 102 ALA A O 1
ATOM 732 N N . GLY A 1 103 ? 5.996 -5.784 8.313 1.00 82.19 103 GLY A N 1
ATOM 733 C CA . GLY A 1 103 ? 5.294 -6.256 9.510 1.00 82.19 103 GLY A CA 1
ATOM 734 C C . GLY A 1 103 ? 4.497 -5.142 10.195 1.00 82.19 103 GLY A C 1
ATOM 735 O O . GLY A 1 103 ? 3.388 -5.373 10.672 1.00 82.19 103 GLY A O 1
ATOM 736 N N . ALA A 1 104 ? 5.020 -3.911 10.195 1.00 83.75 104 ALA A N 1
ATOM 737 C CA . ALA A 1 104 ? 4.302 -2.754 10.727 1.00 83.75 104 ALA A CA 1
ATOM 738 C C . ALA A 1 104 ? 3.058 -2.389 9.893 1.00 83.75 104 ALA A C 1
ATOM 740 O O . ALA A 1 104 ? 2.040 -2.006 10.469 1.00 83.75 104 ALA A O 1
ATOM 741 N N . ILE A 1 105 ? 3.125 -2.516 8.562 1.00 84.00 105 ILE A N 1
ATOM 742 C CA . ILE A 1 105 ? 1.990 -2.307 7.653 1.00 84.00 105 ILE A CA 1
ATOM 743 C C . ILE A 1 105 ? 0.906 -3.348 7.923 1.00 84.00 105 ILE A C 1
ATOM 745 O O . ILE A 1 105 ? -0.246 -2.965 8.110 1.00 84.00 105 ILE A O 1
ATOM 749 N N . GLU A 1 106 ? 1.259 -4.632 7.995 1.00 84.88 106 GLU A N 1
ATOM 750 C CA . GLU A 1 106 ? 0.279 -5.693 8.259 1.00 84.88 106 GLU A CA 1
ATOM 751 C C . GLU A 1 106 ? -0.360 -5.543 9.643 1.00 84.88 106 GLU A C 1
ATOM 753 O O . GLU A 1 106 ? -1.584 -5.518 9.759 1.00 84.88 106 GLU A O 1
ATOM 758 N N . ALA A 1 107 ? 0.432 -5.274 10.684 1.00 85.62 107 ALA A N 1
ATOM 759 C CA . ALA A 1 107 ? -0.10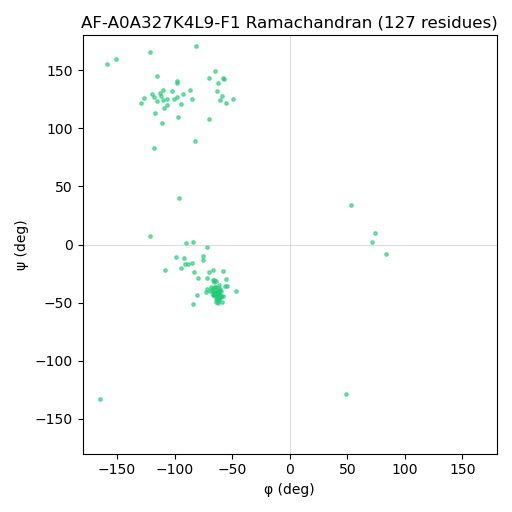5 -5.006 12.017 1.00 85.62 107 ALA A CA 1
ATOM 760 C C . ALA A 1 107 ? -1.025 -3.766 12.053 1.00 85.62 107 ALA A C 1
ATOM 762 O O . ALA A 1 107 ? -1.998 -3.727 12.810 1.00 85.62 107 ALA A O 1
ATOM 763 N N . ALA A 1 108 ? -0.738 -2.730 11.256 1.00 84.75 108 ALA A N 1
ATOM 764 C CA . ALA A 1 108 ? -1.600 -1.554 11.144 1.00 84.75 108 ALA A CA 1
ATOM 765 C C . ALA A 1 108 ? -2.900 -1.858 10.377 1.00 84.75 108 ALA A C 1
ATOM 767 O O . ALA A 1 108 ? -3.962 -1.382 10.784 1.00 84.75 108 ALA A O 1
ATOM 768 N N . ARG A 1 109 ? -2.844 -2.689 9.324 1.00 85.25 109 ARG A N 1
ATOM 769 C CA . ARG A 1 109 ? -4.031 -3.182 8.604 1.00 85.25 109 ARG A CA 1
ATOM 770 C C . ARG A 1 109 ? -4.937 -3.995 9.519 1.00 85.25 109 ARG A C 1
ATOM 772 O O . ARG A 1 109 ? -6.136 -3.740 9.556 1.00 85.25 109 ARG A O 1
ATOM 779 N N . GLU A 1 110 ? -4.375 -4.918 10.295 1.00 88.00 110 GLU A N 1
ATOM 780 C CA . GLU A 1 110 ? -5.136 -5.727 11.252 1.00 88.00 110 GLU A CA 1
ATOM 781 C C . GLU A 1 110 ? -5.835 -4.854 12.297 1.00 88.00 110 GLU A C 1
ATOM 783 O O . GLU A 1 110 ? -7.030 -5.025 12.547 1.00 88.00 110 GLU A O 1
ATOM 788 N N . LYS A 1 111 ? -5.126 -3.864 12.855 1.00 85.50 111 LYS A N 1
ATOM 789 C CA . LYS A 1 111 ? -5.701 -2.901 13.806 1.00 85.50 111 LYS A CA 1
ATOM 790 C C . LYS A 1 111 ? -6.818 -2.067 13.186 1.00 85.50 111 LYS A C 1
ATOM 792 O O . LYS A 1 111 ? -7.832 -1.838 13.844 1.00 85.50 111 LYS A O 1
ATOM 797 N N . LEU A 1 112 ? -6.659 -1.630 11.936 1.00 83.44 112 LEU A N 1
ATOM 798 C CA . LEU A 1 112 ? -7.704 -0.910 11.210 1.00 83.44 112 LEU A CA 1
ATOM 799 C C . LEU A 1 112 ? -8.931 -1.804 10.981 1.00 83.44 112 LEU A C 1
ATOM 801 O O . LEU A 1 112 ? -10.049 -1.397 11.285 1.00 83.44 112 LEU A O 1
ATOM 805 N N . ALA A 1 113 ? -8.730 -3.042 10.528 1.00 82.00 113 ALA A N 1
ATOM 806 C CA . ALA A 1 113 ? -9.804 -4.012 10.326 1.00 82.00 113 ALA A CA 1
ATOM 807 C C . ALA A 1 113 ? -10.525 -4.366 11.639 1.00 82.00 113 ALA A C 1
ATOM 809 O O . ALA A 1 113 ? -11.743 -4.555 11.660 1.00 82.00 113 ALA A O 1
ATOM 810 N N . GLU A 1 114 ? -9.798 -4.458 12.754 1.00 83.69 114 GLU A N 1
ATOM 811 C CA . GLU A 1 114 ? -10.382 -4.650 14.081 1.00 83.69 114 GLU A CA 1
ATOM 812 C C . GLU A 1 114 ? -11.195 -3.425 14.526 1.00 83.69 114 GLU A C 1
ATOM 814 O O . GLU A 1 114 ? -12.314 -3.585 15.018 1.00 83.69 114 GLU A O 1
ATOM 819 N N . ALA A 1 115 ? -10.678 -2.211 14.318 1.00 81.25 115 ALA A N 1
ATOM 820 C CA . ALA A 1 115 ? -11.385 -0.972 14.637 1.00 81.25 115 ALA A CA 1
ATOM 821 C C . ALA A 1 115 ? -12.681 -0.830 13.819 1.00 81.25 115 ALA A C 1
ATOM 823 O O . ALA A 1 115 ? -13.731 -0.528 14.387 1.00 81.25 115 ALA A O 1
ATOM 824 N N . LEU A 1 116 ? -12.638 -1.138 12.518 1.00 80.44 116 LEU A N 1
ATOM 825 C CA . LEU A 1 116 ? -13.807 -1.135 11.631 1.00 80.44 116 LEU A CA 1
ATOM 826 C C . LEU A 1 116 ? -14.857 -2.176 12.049 1.00 80.44 116 LEU A C 1
ATOM 828 O O . LEU A 1 116 ? -16.047 -1.860 12.110 1.00 80.44 116 LEU A O 1
ATOM 832 N N . ARG A 1 117 ? -14.431 -3.395 12.417 1.00 79.69 117 ARG A N 1
ATOM 833 C CA . ARG A 1 117 ? -15.337 -4.429 12.951 1.00 79.69 117 ARG A CA 1
ATOM 834 C C . ARG A 1 117 ? -15.991 -4.000 14.263 1.00 79.69 117 ARG A C 1
ATOM 836 O O . ARG A 1 117 ? -17.204 -4.136 14.407 1.00 79.69 117 ARG A O 1
ATOM 843 N N . LYS A 1 118 ? -15.218 -3.456 15.210 1.00 77.88 118 LYS A N 1
ATOM 844 C CA . LYS A 1 118 ? -15.733 -2.969 16.507 1.00 77.88 118 LYS A CA 1
ATOM 845 C C . LYS A 1 118 ? -16.695 -1.794 16.358 1.00 77.88 118 LYS A C 1
ATOM 847 O O . LYS A 1 118 ? -17.629 -1.675 17.143 1.00 77.88 118 LYS A O 1
ATOM 852 N N . ALA A 1 119 ? -16.493 -0.958 15.344 1.00 71.25 119 ALA A N 1
ATOM 853 C CA . ALA A 1 119 ? -17.385 0.143 15.008 1.00 71.25 119 ALA A CA 1
ATOM 854 C C . ALA A 1 119 ? -18.728 -0.319 14.401 1.00 71.25 119 ALA A C 1
ATOM 856 O O . ALA A 1 119 ? -19.577 0.520 14.110 1.00 71.25 119 ALA A O 1
ATOM 857 N N . GLY A 1 120 ? -18.937 -1.629 14.198 1.00 65.38 120 GLY A N 1
ATOM 858 C CA . GLY A 1 120 ? -20.151 -2.173 13.582 1.00 65.38 120 GLY A CA 1
ATOM 859 C C . GLY A 1 120 ? -20.221 -1.939 12.072 1.00 65.38 120 GLY A C 1
ATOM 860 O O . GLY A 1 120 ? -21.243 -2.215 11.450 1.00 65.38 120 GLY A O 1
ATOM 861 N N . VAL A 1 121 ? -19.128 -1.470 11.466 1.00 62.50 121 VAL A N 1
ATOM 862 C CA . VAL A 1 121 ? -19.035 -1.120 10.047 1.00 62.50 121 VAL A CA 1
ATOM 863 C C . VAL A 1 121 ? -18.445 -2.288 9.249 1.00 62.50 121 VAL A C 1
ATOM 865 O O . VAL A 1 121 ? -17.618 -2.111 8.358 1.00 62.50 121 VAL A O 1
ATOM 868 N N . GLY A 1 122 ? -18.855 -3.513 9.594 1.00 50.69 122 GLY A N 1
ATOM 869 C CA . GLY A 1 122 ? -18.333 -4.746 8.994 1.00 50.69 122 GLY A CA 1
ATOM 870 C C . GLY A 1 122 ? -18.454 -4.774 7.466 1.00 50.69 122 GLY A C 1
ATOM 871 O O . GLY A 1 122 ? -17.573 -5.305 6.804 1.00 50.69 122 GLY A O 1
ATOM 872 N N . SER A 1 123 ? -19.463 -4.102 6.902 1.00 48.88 123 SER A N 1
ATOM 873 C CA . SER A 1 123 ? -19.662 -3.988 5.453 1.00 48.88 123 SER A CA 1
ATOM 874 C C . SER A 1 123 ? -18.711 -3.012 4.739 1.00 48.88 123 SER A C 1
ATOM 876 O O . SER A 1 123 ? -18.704 -2.985 3.515 1.00 48.88 123 SER A O 1
ATOM 878 N N . LEU A 1 124 ? -17.919 -2.197 5.454 1.00 47.75 124 LEU A N 1
ATOM 879 C CA . LEU A 1 124 ? -16.820 -1.410 4.857 1.00 47.75 124 LEU A CA 1
ATOM 880 C C . LEU A 1 124 ? -15.497 -2.189 4.819 1.00 47.75 124 LEU A C 1
ATOM 882 O O . LEU A 1 124 ? -14.605 -1.806 4.069 1.00 47.75 124 LEU A O 1
ATOM 886 N N . ALA A 1 125 ? -15.368 -3.279 5.585 1.00 43.66 125 ALA A N 1
ATOM 887 C CA . ALA A 1 125 ? -14.188 -4.144 5.5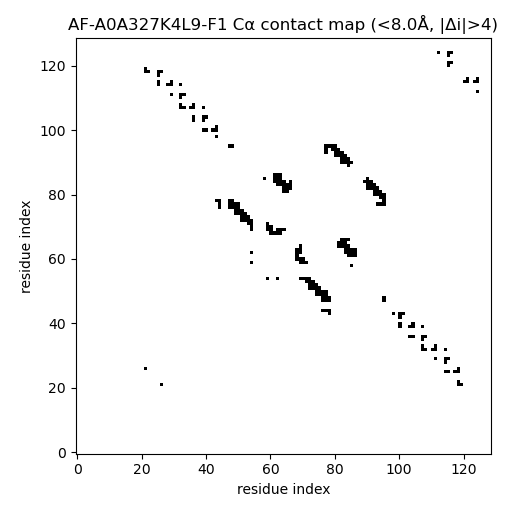35 1.00 43.66 125 ALA A CA 1
ATOM 888 C C . ALA A 1 125 ? -14.130 -4.979 4.240 1.00 43.66 125 ALA A C 1
ATOM 890 O O . ALA A 1 125 ? -13.040 -5.270 3.767 1.00 43.66 125 ALA A O 1
ATOM 891 N N . GLU A 1 126 ? -15.285 -5.298 3.645 1.00 41.50 126 GLU A N 1
ATOM 892 C CA . GLU A 1 126 ? -15.398 -6.028 2.369 1.00 41.50 126 GLU A CA 1
ATOM 893 C C . GLU A 1 126 ? -15.305 -5.112 1.133 1.00 41.50 126 GLU A C 1
ATOM 895 O O . GLU A 1 126 ? -15.068 -5.585 0.031 1.00 41.50 126 GLU A O 1
ATOM 900 N N . ALA A 1 127 ? -15.459 -3.792 1.289 1.00 42.44 127 ALA A N 1
ATOM 901 C CA . ALA A 1 127 ? -15.418 -2.838 0.173 1.00 42.44 127 ALA A CA 1
ATOM 902 C C . ALA A 1 127 ? -13.991 -2.401 -0.227 1.00 42.44 127 ALA A C 1
ATOM 904 O O . ALA A 1 127 ? -13.836 -1.538 -1.092 1.00 42.44 127 ALA A O 1
ATOM 905 N N . HIS A 1 128 ? -12.963 -2.945 0.433 1.00 39.75 128 HIS A N 1
ATOM 906 C CA . HIS A 1 128 ? -11.556 -2.587 0.228 1.00 39.75 128 HIS A CA 1
ATOM 907 C C . HIS A 1 128 ? -10.652 -3.760 -0.203 1.00 39.75 128 HIS A C 1
ATOM 909 O O . HIS A 1 128 ? -9.436 -3.562 -0.281 1.00 39.75 128 HIS A O 1
ATOM 915 N N . GLU A 1 129 ? -11.226 -4.936 -0.490 1.00 39.09 129 GLU A N 1
ATOM 916 C CA . GLU A 1 129 ? -10.594 -5.964 -1.343 1.00 39.09 129 GLU A CA 1
ATOM 917 C C . GLU A 1 129 ? -10.745 -5.602 -2.826 1.00 39.09 129 GLU A C 1
ATOM 919 O O . GLU A 1 129 ? -9.757 -5.802 -3.568 1.00 39.09 129 GLU A O 1
#

Mean predicted aligned error: 11.86 Å

Solvent-accessible surface area (backbone atoms only — not comparable to full-atom values): 7297 Å² total; pe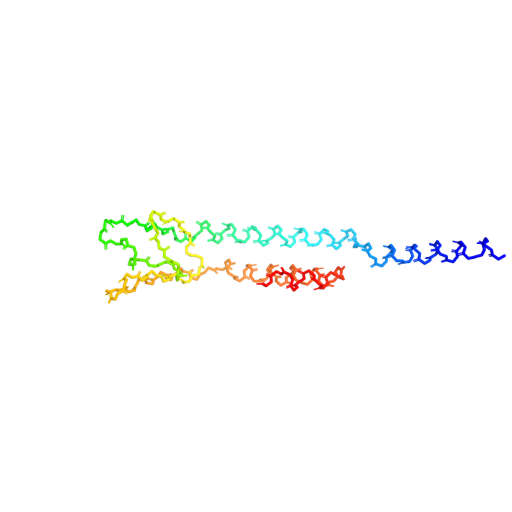r-residue (Å²): 111,70,75,57,56,52,51,53,50,51,50,51,51,50,53,50,49,64,72,66,54,61,50,70,69,39,53,52,46,33,54,52,24,49,53,50,26,51,53,27,47,53,53,41,54,73,71,28,56,76,47,76,48,74,63,56,86,90,37,63,86,33,30,26,50,75,86,40,78,43,93,49,77,48,78,48,59,35,80,51,76,35,47,34,35,40,62,93,78,48,74,49,78,46,70,53,77,92,52,75,39,58,59,48,30,52,55,22,49,52,49,28,53,49,31,36,46,74,45,69,42,54,78,61,66,68,73,73,118